Protein AF-A0A7X3X1Y6-F1 (afdb_monomer_lite)

pLDDT: mean 82.71, std 13.67, range [42.81, 96.5]

Sequence (84 aa):
MSTVSKAKRETAEALRRAIQGIEEGGSPGRPRLPLGVPEIDRVLPGGGLRAGCIHEVTGDEAATGFCAALLARAGNGGDGRGGR

Structure (mmCIF, N/CA/C/O backbone):
data_AF-A0A7X3X1Y6-F1
#
_entry.id   AF-A0A7X3X1Y6-F1
#
loop_
_atom_site.group_PDB
_atom_site.id
_atom_site.type_symbol
_atom_site.label_atom_id
_atom_site.label_alt_id
_atom_site.label_comp_id
_atom_site.label_asym_id
_atom_site.label_entity_id
_atom_site.label_seq_id
_atom_site.pdbx_PDB_ins_code
_atom_site.Cartn_x
_atom_site.Cartn_y
_atom_site.Cartn_z
_atom_site.occupancy
_atom_site.B_iso_or_equiv
_atom_site.auth_seq_id
_atom_site.auth_comp_id
_atom_site.auth_asym_id
_atom_site.auth_atom_id
_atom_site.pdbx_PDB_model_num
ATOM 1 N N . MET A 1 1 ? -27.124 -0.299 39.838 1.00 55.97 1 MET A N 1
ATOM 2 C CA . MET A 1 1 ? -26.320 -1.268 39.050 1.00 55.97 1 MET A CA 1
ATOM 3 C C . MET A 1 1 ? -26.457 -1.129 37.521 1.00 55.97 1 MET A C 1
ATOM 5 O O . MET A 1 1 ? -25.505 -1.451 36.825 1.00 55.97 1 MET A O 1
ATOM 9 N N . SER A 1 2 ? -27.582 -0.638 36.970 1.00 64.38 2 SER A N 1
ATOM 10 C CA . SER A 1 2 ? -27.826 -0.585 35.508 1.00 64.38 2 SER A CA 1
ATOM 11 C C . SER A 1 2 ? -26.981 0.458 34.741 1.00 64.38 2 SER A C 1
ATOM 13 O O . SER A 1 2 ? -26.407 0.144 33.697 1.00 64.38 2 SER A O 1
ATOM 15 N N . THR A 1 3 ? -26.798 1.663 35.292 1.00 72.75 3 THR A N 1
ATOM 16 C CA . THR A 1 3 ? -26.103 2.787 34.626 1.00 72.75 3 THR A CA 1
ATOM 17 C C . THR A 1 3 ? -24.611 2.531 34.395 1.00 72.75 3 THR A C 1
ATOM 19 O O . THR A 1 3 ? -24.083 2.839 33.329 1.00 72.75 3 THR A O 1
ATOM 22 N N . VAL A 1 4 ? -23.944 1.877 35.351 1.00 71.25 4 VAL A N 1
ATOM 23 C CA . VAL A 1 4 ? -22.513 1.534 35.254 1.00 71.25 4 VAL A CA 1
ATOM 24 C C . VAL A 1 4 ? -22.254 0.533 34.116 1.00 71.25 4 VAL A C 1
ATOM 26 O O . VAL A 1 4 ? -21.240 0.622 33.427 1.00 71.25 4 VAL A O 1
ATOM 29 N N . SER A 1 5 ? -23.200 -0.377 33.844 1.00 86.69 5 SER A N 1
ATOM 30 C CA . SER A 1 5 ? -23.088 -1.336 32.732 1.00 86.69 5 SER A CA 1
ATOM 31 C C . SER A 1 5 ? -23.206 -0.675 31.353 1.00 86.69 5 SER A C 1
ATOM 33 O O . SER A 1 5 ? -22.588 -1.132 30.393 1.00 86.69 5 SER A O 1
ATOM 35 N N . LYS A 1 6 ? -23.985 0.412 31.252 1.00 87.38 6 LYS A N 1
ATOM 36 C CA . LYS A 1 6 ? -24.170 1.175 30.014 1.00 87.38 6 LYS A CA 1
ATOM 37 C C . LYS A 1 6 ? -22.910 1.967 29.674 1.00 87.38 6 LYS A C 1
ATOM 39 O O . LYS A 1 6 ? -22.387 1.785 28.582 1.00 87.38 6 LYS A O 1
ATOM 44 N N . ALA A 1 7 ? -22.374 2.713 30.640 1.00 89.19 7 ALA A N 1
ATOM 45 C CA . ALA A 1 7 ? -21.149 3.490 30.455 1.00 89.19 7 ALA A CA 1
ATOM 46 C C . ALA A 1 7 ? -19.975 2.609 29.993 1.00 89.19 7 ALA A C 1
ATOM 48 O O . ALA A 1 7 ? -19.290 2.937 29.032 1.00 89.19 7 ALA A O 1
ATOM 49 N N . LYS A 1 8 ? -19.794 1.427 30.601 1.00 92.06 8 LYS A N 1
ATOM 50 C CA . LYS A 1 8 ? -18.739 0.485 30.191 1.00 92.06 8 LYS A CA 1
ATOM 51 C C . LYS A 1 8 ? -18.914 -0.023 28.752 1.00 92.06 8 LYS A C 1
ATOM 53 O O . LYS A 1 8 ? -17.918 -0.193 28.051 1.00 92.06 8 LYS A O 1
ATOM 58 N N . ARG A 1 9 ? -20.152 -0.274 28.305 1.00 93.25 9 ARG A N 1
ATOM 59 C CA . ARG A 1 9 ? -20.439 -0.669 26.912 1.00 93.25 9 ARG A CA 1
ATOM 60 C C . ARG A 1 9 ? -20.133 0.461 25.937 1.00 93.25 9 ARG A C 1
ATOM 62 O O . ARG A 1 9 ? -19.470 0.210 24.940 1.00 93.25 9 ARG A O 1
ATOM 69 N N . GLU A 1 10 ? -20.528 1.686 26.267 1.00 95.00 10 GLU A N 1
ATOM 70 C CA . GLU A 1 10 ? -20.234 2.873 25.457 1.00 95.00 10 GLU A CA 1
ATOM 71 C C . GLU A 1 10 ? -18.722 3.107 25.341 1.00 95.00 10 GLU A C 1
ATOM 73 O O . GLU A 1 10 ? -18.211 3.310 24.242 1.00 95.00 10 GLU A O 1
ATOM 78 N N . THR A 1 11 ? -17.972 2.979 26.442 1.00 96.19 11 THR A N 1
ATOM 79 C CA . THR A 1 11 ? -16.503 3.050 26.408 1.00 96.19 11 THR A CA 1
ATOM 80 C C . THR A 1 11 ? -15.900 1.941 25.543 1.00 96.19 11 THR A C 1
ATOM 82 O O . THR A 1 11 ? -14.998 2.202 24.752 1.00 96.19 11 THR A O 1
ATOM 85 N N . ALA A 1 12 ? -16.400 0.705 25.649 1.00 96.44 12 ALA A N 1
ATOM 86 C CA . ALA A 1 12 ? -15.914 -0.406 24.833 1.00 96.44 12 ALA A CA 1
ATOM 87 C C . ALA A 1 12 ? -16.213 -0.206 23.337 1.00 96.44 12 ALA A C 1
ATOM 89 O O . ALA A 1 12 ? -15.383 -0.537 22.496 1.00 96.44 12 ALA A O 1
ATOM 90 N N . GLU A 1 13 ? -17.374 0.345 22.987 1.00 96.50 13 GLU A N 1
ATOM 91 C CA . GLU A 1 13 ? -17.709 0.696 21.604 1.00 96.50 13 GLU A CA 1
ATOM 92 C C . GLU A 1 13 ? -16.843 1.839 21.073 1.00 96.50 13 GLU A C 1
ATOM 94 O O . GLU A 1 13 ? -16.361 1.758 19.945 1.00 96.50 13 GLU A O 1
ATOM 99 N N . ALA A 1 14 ? -16.582 2.866 21.885 1.00 95.50 14 ALA A N 1
ATOM 100 C CA . ALA A 1 14 ? -15.686 3.958 21.519 1.00 95.50 14 ALA A CA 1
ATOM 101 C C . ALA A 1 14 ? -14.257 3.455 21.260 1.00 95.50 14 ALA A C 1
ATOM 103 O O . ALA A 1 14 ? -13.649 3.818 20.255 1.00 95.50 14 ALA A O 1
ATOM 104 N N . LEU A 1 15 ? -13.749 2.561 22.114 1.00 95.75 15 LEU A N 1
ATOM 105 C CA . LEU A 1 15 ? -12.437 1.938 21.929 1.00 95.75 15 LEU A CA 1
ATOM 106 C C . LEU A 1 15 ? -12.386 1.069 20.671 1.00 95.75 15 LEU A C 1
ATOM 108 O O . LEU A 1 15 ? -11.426 1.168 19.918 1.00 95.75 15 LEU A O 1
ATOM 112 N N . ARG A 1 16 ? -13.422 0.265 20.397 1.00 94.06 16 ARG A N 1
ATOM 113 C CA . ARG A 1 16 ? -13.489 -0.536 19.162 1.00 94.06 16 ARG A CA 1
ATOM 114 C C . ARG A 1 16 ? -13.484 0.339 17.913 1.00 94.06 16 ARG A C 1
ATOM 116 O O . ARG A 1 16 ? -12.761 0.032 16.977 1.00 94.06 16 ARG A O 1
ATOM 123 N N . ARG A 1 17 ? -14.230 1.449 17.916 1.00 90.12 17 ARG A N 1
ATOM 124 C CA . ARG A 1 17 ? -14.219 2.425 16.812 1.00 90.12 17 ARG A CA 1
ATOM 125 C C . ARG A 1 17 ? -12.843 3.071 16.640 1.00 90.12 17 ARG A C 1
ATOM 127 O O . ARG A 1 17 ? -12.393 3.242 15.512 1.00 90.12 17 ARG A O 1
ATOM 134 N N . ALA A 1 18 ? -12.172 3.412 17.741 1.00 87.31 18 ALA A N 1
ATOM 135 C CA . ALA A 1 18 ? -10.823 3.972 17.701 1.00 87.31 18 ALA A CA 1
ATOM 136 C C . ALA A 1 18 ? -9.803 2.966 17.143 1.00 87.31 18 ALA A C 1
ATOM 138 O O . ALA A 1 18 ? -9.017 3.324 16.272 1.00 87.31 18 ALA A O 1
ATOM 139 N N . ILE A 1 19 ? -9.860 1.707 17.591 1.00 89.56 19 ILE A N 1
ATOM 140 C CA . ILE A 1 19 ? -9.009 0.616 17.095 1.00 89.56 19 ILE A CA 1
ATOM 141 C C . ILE A 1 19 ? -9.254 0.388 15.606 1.00 89.56 19 ILE A C 1
ATOM 143 O O . ILE A 1 19 ? -8.302 0.410 14.839 1.00 89.56 19 ILE A O 1
ATOM 147 N N . GLN A 1 20 ? -10.513 0.280 15.182 1.00 81.50 20 GLN A N 1
ATOM 148 C CA . GLN A 1 20 ? -10.859 0.097 13.776 1.00 81.50 20 GLN A CA 1
ATOM 149 C C . GLN A 1 20 ? -10.297 1.226 12.892 1.00 81.50 20 GLN A C 1
ATOM 151 O O . GLN A 1 20 ? -9.720 0.964 11.842 1.00 81.50 20 GLN A O 1
ATOM 156 N N . GLY A 1 21 ? -10.376 2.486 13.338 1.00 76.31 21 GLY A N 1
ATOM 157 C CA . GLY A 1 21 ? -9.782 3.613 12.608 1.00 76.31 21 GLY A CA 1
ATOM 158 C C . GLY A 1 21 ? -8.250 3.562 12.513 1.00 76.31 21 GLY A C 1
ATOM 159 O O . GLY A 1 21 ? -7.673 4.068 11.546 1.00 76.31 21 GLY A O 1
ATOM 160 N N . ILE A 1 22 ? -7.587 2.950 13.497 1.00 78.38 22 ILE A N 1
ATOM 161 C CA . ILE A 1 22 ? -6.138 2.713 13.490 1.00 78.38 22 ILE A CA 1
ATOM 162 C C . ILE A 1 22 ? -5.798 1.544 12.552 1.00 78.38 22 ILE A C 1
ATOM 164 O O . ILE A 1 22 ? -4.910 1.684 11.712 1.00 78.38 22 ILE A O 1
ATOM 168 N N . GLU A 1 23 ? -6.525 0.428 12.648 1.00 77.50 23 GLU A N 1
ATOM 169 C CA . GLU A 1 23 ? -6.338 -0.785 11.837 1.00 77.50 23 GLU A CA 1
ATOM 170 C C . GLU A 1 23 ? -6.583 -0.538 10.344 1.00 77.50 23 GLU A C 1
ATOM 172 O O . GLU A 1 23 ? -5.859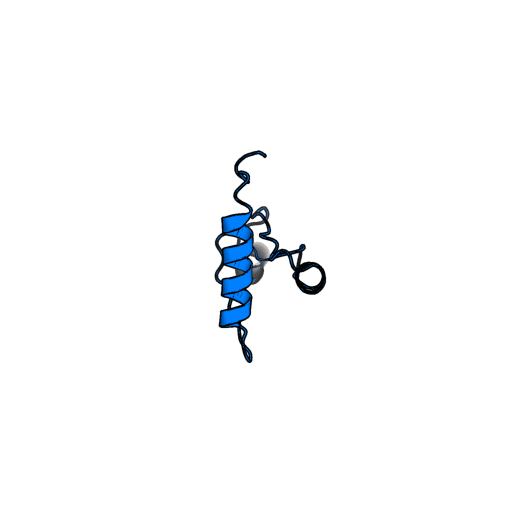 -1.051 9.494 1.00 77.50 23 GLU A O 1
ATOM 177 N N . GLU A 1 24 ? -7.545 0.317 9.997 1.00 70.75 24 GLU A N 1
ATOM 178 C CA . GLU A 1 24 ? -7.833 0.692 8.609 1.00 70.75 24 GLU A CA 1
ATOM 179 C C . GLU A 1 24 ? -6.792 1.665 8.005 1.00 70.75 24 GLU A C 1
ATOM 181 O O . GLU A 1 24 ? -6.944 2.119 6.861 1.00 70.75 24 GLU A O 1
ATOM 186 N N . GLY A 1 25 ? -5.717 1.978 8.743 1.00 66.56 25 GLY A N 1
ATOM 187 C CA . GLY A 1 25 ? -4.595 2.796 8.280 1.00 66.56 25 GLY A CA 1
ATOM 188 C C . GLY A 1 25 ? -4.864 4.303 8.313 1.00 66.56 25 GLY A C 1
ATOM 189 O O . GLY A 1 25 ? -4.266 5.058 7.540 1.00 66.56 25 GLY A O 1
ATOM 190 N N . GLY A 1 26 ? -5.764 4.755 9.190 1.00 66.69 26 GLY A N 1
ATOM 191 C CA . GLY A 1 26 ? -6.096 6.163 9.398 1.00 66.69 26 GLY A CA 1
ATOM 192 C C . GLY A 1 26 ? -7.255 6.696 8.546 1.00 66.69 26 GLY A C 1
ATOM 193 O O . GLY A 1 26 ? -7.798 6.011 7.678 1.00 66.69 26 GLY A O 1
ATOM 194 N N . SER A 1 27 ? -7.613 7.958 8.834 1.00 62.12 27 SER A N 1
ATOM 195 C CA . SER A 1 27 ? -8.866 8.644 8.464 1.00 62.12 27 SER A CA 1
ATOM 196 C C . SER A 1 27 ? -9.420 8.303 7.068 1.00 62.12 27 SER A C 1
ATOM 198 O O . SER A 1 27 ? -8.672 8.368 6.081 1.00 62.12 27 SER A O 1
ATOM 200 N N . PRO A 1 28 ? -10.740 8.049 6.954 1.00 63.69 28 PRO A N 1
ATOM 201 C CA . PRO A 1 28 ? -11.427 7.993 5.668 1.00 63.69 28 PRO A CA 1
ATOM 202 C C . PRO A 1 28 ? -11.133 9.261 4.848 1.00 63.69 28 PRO A C 1
ATOM 204 O O . PRO A 1 28 ? -11.045 10.354 5.409 1.00 63.69 28 PRO A O 1
ATOM 207 N N . GLY A 1 29 ? -10.969 9.113 3.529 1.00 71.44 29 GLY A N 1
ATOM 208 C CA . GLY A 1 29 ? -10.841 10.240 2.591 1.00 71.44 29 GLY A CA 1
ATOM 209 C C . GLY A 1 29 ? -9.443 10.518 2.032 1.00 71.44 29 GLY A C 1
ATOM 210 O O . GLY A 1 29 ? -9.290 11.433 1.229 1.00 71.44 29 GLY A O 1
ATOM 211 N N . ARG A 1 30 ? -8.410 9.745 2.394 1.00 80.12 30 ARG A N 1
ATOM 212 C CA . ARG A 1 30 ? -7.083 9.934 1.782 1.00 80.12 30 ARG A CA 1
ATOM 213 C C . ARG A 1 30 ? -7.055 9.470 0.318 1.00 80.12 30 ARG A C 1
ATOM 215 O O . ARG A 1 30 ? -7.526 8.359 0.044 1.00 80.12 30 ARG A O 1
ATOM 222 N N . PRO A 1 31 ? -6.454 10.255 -0.599 1.00 86.88 31 PRO A N 1
ATOM 223 C CA . PRO A 1 31 ? -6.373 9.884 -2.004 1.00 86.88 31 PRO A CA 1
ATOM 224 C C . PRO A 1 31 ? -5.544 8.608 -2.194 1.00 86.88 31 PRO A C 1
ATOM 226 O O . PRO A 1 31 ? -4.658 8.284 -1.394 1.00 86.88 31 PRO A O 1
ATOM 229 N N . ARG A 1 32 ? -5.854 7.875 -3.262 1.00 88.88 32 ARG A N 1
ATOM 230 C CA . ARG A 1 32 ? -5.112 6.694 -3.713 1.00 88.88 32 ARG A CA 1
ATOM 231 C C . ARG A 1 32 ? -4.142 7.111 -4.812 1.00 88.88 32 ARG A C 1
ATOM 233 O O . ARG A 1 32 ? -4.500 7.869 -5.705 1.00 88.88 32 ARG A O 1
ATOM 240 N N . LEU A 1 33 ? -2.909 6.644 -4.704 1.00 90.31 33 LEU A N 1
ATOM 241 C CA . LEU A 1 33 ? -1.822 6.882 -5.636 1.00 90.31 33 LEU A CA 1
ATOM 242 C C . LEU A 1 33 ? -1.688 5.630 -6.512 1.00 90.31 33 LEU A C 1
ATOM 244 O O . LEU A 1 33 ? -1.163 4.630 -6.016 1.00 90.31 33 LEU A O 1
ATOM 248 N N . PRO A 1 34 ? -2.181 5.647 -7.761 1.00 90.62 34 PRO A N 1
ATOM 249 C CA . PRO A 1 34 ? -1.962 4.534 -8.675 1.00 90.62 34 PRO A CA 1
ATOM 250 C C . PRO A 1 34 ? -0.467 4.402 -8.984 1.00 90.62 34 PRO A C 1
ATOM 252 O O . PRO A 1 34 ? 0.247 5.408 -9.077 1.00 90.62 34 PRO A O 1
ATOM 255 N N . LEU A 1 35 ? 0.004 3.166 -9.133 1.00 89.25 35 LEU A N 1
ATOM 256 C CA . LEU A 1 35 ? 1.366 2.862 -9.575 1.00 89.25 35 LEU A CA 1
ATOM 257 C C . LEU A 1 35 ? 1.510 2.996 -11.097 1.00 89.25 35 LEU A C 1
ATOM 259 O O . LEU A 1 35 ? 2.630 3.117 -11.588 1.00 89.25 35 LEU A O 1
ATOM 263 N N . GLY A 1 36 ? 0.394 3.009 -11.836 1.00 88.56 36 GLY A N 1
ATOM 264 C CA . GLY A 1 36 ? 0.386 3.102 -13.297 1.00 88.56 36 GLY A CA 1
ATOM 265 C C . GLY A 1 36 ? 0.550 1.746 -13.985 1.00 88.56 36 GLY A C 1
ATOM 266 O O . GLY A 1 36 ? 0.795 1.699 -15.188 1.00 88.56 36 GLY A O 1
ATOM 267 N N . VAL A 1 37 ? 0.400 0.656 -13.229 1.00 90.06 37 VAL A N 1
ATOM 268 C CA . VAL A 1 37 ? 0.438 -0.727 -13.713 1.00 90.06 37 VAL A CA 1
ATOM 269 C C . VAL A 1 37 ? -0.947 -1.330 -13.461 1.00 90.06 37 VAL A C 1
ATOM 271 O O . VAL A 1 37 ? -1.238 -1.691 -12.315 1.00 90.06 37 VAL A O 1
ATOM 274 N N . PRO A 1 38 ? -1.829 -1.412 -14.479 1.00 91.56 38 PRO A N 1
ATOM 275 C CA . PRO A 1 38 ? -3.236 -1.785 -14.300 1.00 91.56 38 PRO A CA 1
ATOM 276 C C . PRO A 1 38 ? -3.451 -3.112 -13.563 1.00 91.56 38 PRO A C 1
ATOM 278 O O . PRO A 1 38 ? -4.387 -3.251 -12.774 1.00 91.56 38 PRO A O 1
ATOM 281 N N . GLU A 1 39 ? -2.576 -4.086 -13.798 1.00 93.62 39 GLU A N 1
ATOM 282 C CA . GLU A 1 39 ? -2.607 -5.404 -13.173 1.00 93.62 39 GLU A CA 1
ATOM 283 C C . GLU A 1 39 ? -2.416 -5.317 -11.655 1.00 93.62 39 GLU A C 1
ATOM 285 O O . GLU A 1 39 ? -3.094 -6.034 -10.916 1.00 93.62 39 GLU A O 1
ATOM 290 N N . ILE A 1 40 ? -1.540 -4.415 -11.199 1.00 91.00 40 ILE A N 1
ATOM 291 C CA . ILE A 1 40 ? -1.243 -4.184 -9.782 1.00 91.00 40 ILE A CA 1
ATOM 292 C C . ILE A 1 40 ? -2.306 -3.276 -9.159 1.00 91.00 40 ILE A C 1
ATOM 294 O O . ILE A 1 40 ? -2.869 -3.602 -8.115 1.00 91.00 40 ILE A O 1
ATOM 298 N N . ASP A 1 41 ? -2.634 -2.158 -9.807 1.00 92.38 41 ASP A N 1
ATOM 299 C CA . ASP A 1 41 ? -3.593 -1.189 -9.271 1.00 92.38 41 ASP A CA 1
ATOM 300 C C . ASP A 1 41 ? -4.967 -1.834 -9.028 1.00 92.38 41 ASP A C 1
ATOM 302 O O . ASP A 1 41 ? -5.604 -1.564 -8.011 1.00 92.38 41 ASP A O 1
ATOM 306 N N . ARG A 1 42 ? -5.394 -2.770 -9.888 1.00 94.31 42 ARG A N 1
ATOM 307 C CA . ARG A 1 42 ? -6.663 -3.499 -9.731 1.00 94.31 42 ARG A CA 1
ATOM 308 C C . ARG A 1 42 ? -6.728 -4.374 -8.474 1.00 94.31 42 ARG A C 1
ATOM 310 O O . ARG A 1 42 ? -7.823 -4.581 -7.955 1.00 94.31 42 ARG A O 1
ATOM 317 N N . VAL A 1 43 ? -5.602 -4.918 -8.010 1.00 93.81 43 VAL A N 1
ATOM 318 C CA . VAL A 1 43 ? -5.575 -5.790 -6.819 1.00 93.81 43 VAL A CA 1
ATOM 319 C C . VAL A 1 43 ? -5.338 -5.011 -5.526 1.00 93.81 43 VAL A C 1
ATOM 321 O O . VAL A 1 43 ? -5.634 -5.516 -4.443 1.00 93.81 43 VAL A O 1
ATOM 324 N N . LEU A 1 44 ? -4.849 -3.770 -5.617 1.00 89.75 44 LEU A N 1
ATOM 325 C CA . LEU A 1 44 ? -4.674 -2.903 -4.459 1.00 89.75 44 LEU A CA 1
ATOM 326 C C . LEU A 1 44 ? -6.030 -2.372 -3.958 1.00 89.75 44 LEU A C 1
ATOM 328 O O . LEU A 1 44 ? -6.839 -1.878 -4.751 1.00 89.75 44 LEU A O 1
ATOM 332 N N . PRO A 1 45 ? -6.294 -2.386 -2.637 1.00 85.56 45 PRO A N 1
ATOM 333 C CA . PRO A 1 45 ? -7.546 -1.878 -2.086 1.00 85.56 45 PRO A CA 1
ATOM 334 C C . PRO A 1 45 ? -7.814 -0.424 -2.490 1.00 85.56 45 PRO A C 1
ATOM 336 O O . PRO A 1 45 ? -7.143 0.498 -2.028 1.00 85.56 45 PRO A O 1
ATOM 339 N N . GLY A 1 46 ? -8.849 -0.191 -3.297 1.00 86.75 46 GLY A N 1
ATOM 340 C CA . GLY A 1 46 ? -9.211 1.140 -3.791 1.00 86.75 46 GLY A CA 1
ATOM 341 C C . GLY A 1 46 ? -8.361 1.649 -4.961 1.00 86.75 46 GLY A C 1
ATOM 342 O O . GLY A 1 46 ? -8.399 2.844 -5.229 1.00 86.75 46 GLY A O 1
ATOM 343 N N . GLY A 1 47 ? -7.610 0.785 -5.651 1.00 90.56 47 GLY A N 1
ATOM 344 C CA . GLY A 1 47 ? -6.976 1.144 -6.923 1.00 90.56 47 GLY A CA 1
ATOM 345 C C . GLY A 1 47 ? -5.574 1.750 -6.822 1.00 90.56 47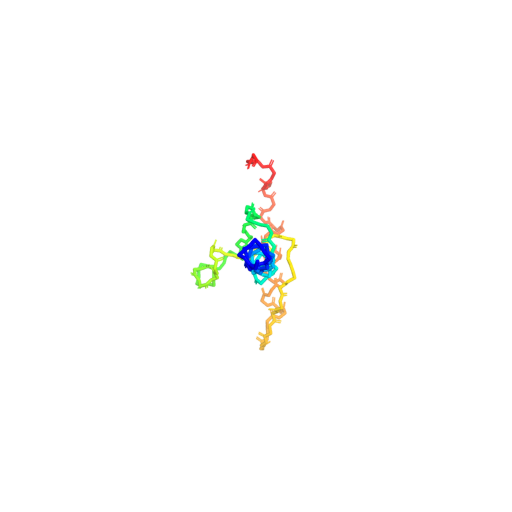 GLY A C 1
ATOM 346 O O . GLY A 1 47 ? -5.145 2.417 -7.757 1.00 90.56 47 GLY A O 1
ATOM 347 N N . GLY A 1 48 ? -4.886 1.617 -5.683 1.00 91.06 48 GLY A N 1
ATOM 348 C CA . GLY A 1 48 ? -3.541 2.172 -5.510 1.00 91.06 48 GLY A CA 1
ATOM 349 C C . GLY A 1 48 ? -3.094 2.299 -4.055 1.00 91.06 48 GLY A C 1
ATOM 350 O O . GLY A 1 48 ? -3.792 1.894 -3.121 1.00 91.06 48 GLY A O 1
ATOM 351 N N . LEU A 1 49 ? -1.928 2.914 -3.855 1.00 90.50 49 LEU A N 1
ATOM 352 C CA . LEU A 1 49 ? -1.334 3.143 -2.539 1.00 90.50 49 LEU A CA 1
ATOM 353 C C . LEU A 1 49 ? -1.985 4.341 -1.842 1.00 90.50 49 LEU A C 1
ATOM 355 O O . LEU A 1 49 ? -2.105 5.425 -2.405 1.00 90.50 49 LEU A O 1
ATOM 359 N N . ARG A 1 50 ? -2.396 4.196 -0.583 1.00 88.50 50 ARG A N 1
ATOM 360 C CA . ARG A 1 50 ? -2.970 5.319 0.176 1.00 88.50 50 ARG A CA 1
ATOM 361 C C . ARG A 1 50 ? -1.926 6.418 0.415 1.00 88.50 50 ARG A C 1
ATOM 363 O O . ARG A 1 50 ? -0.830 6.135 0.896 1.00 88.50 50 ARG A O 1
ATOM 370 N N . ALA A 1 51 ? -2.274 7.669 0.126 1.00 86.06 51 ALA A N 1
ATOM 371 C CA . ALA A 1 51 ? -1.379 8.802 0.328 1.00 86.06 51 ALA A CA 1
ATOM 372 C C . ALA A 1 51 ? -1.085 9.067 1.818 1.00 86.06 51 ALA A C 1
ATOM 374 O O . ALA A 1 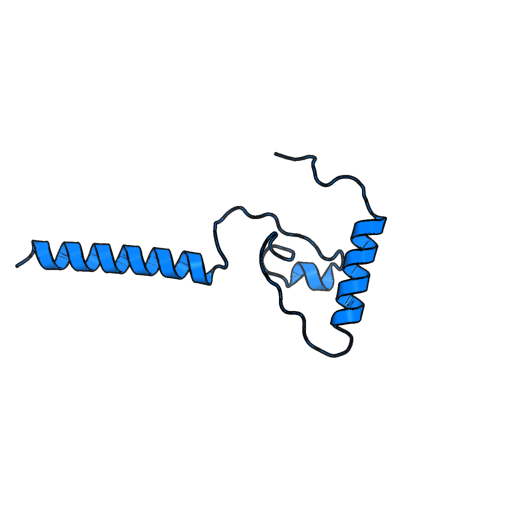51 ? -1.976 9.035 2.671 1.00 86.06 51 ALA A O 1
ATOM 375 N N . GLY A 1 52 ? 0.176 9.384 2.124 1.00 83.44 52 GLY A N 1
ATOM 376 C CA . GLY A 1 52 ? 0.634 9.705 3.480 1.00 83.44 52 GLY A CA 1
ATOM 377 C C . GLY A 1 52 ? 0.588 8.526 4.459 1.00 83.44 52 GLY A C 1
ATOM 378 O O . GLY A 1 52 ? 0.463 8.754 5.660 1.00 83.44 52 GLY A O 1
ATOM 379 N N . CYS A 1 53 ? 0.653 7.299 3.938 1.00 83.25 53 CYS A N 1
ATOM 380 C CA . CYS A 1 53 ? 0.844 6.061 4.690 1.00 83.25 53 CYS A CA 1
ATOM 381 C C . CYS A 1 53 ? 2.202 5.445 4.335 1.00 83.25 53 CYS A C 1
ATOM 383 O O . CYS A 1 53 ? 2.754 5.733 3.272 1.00 83.25 53 CYS A O 1
ATOM 385 N N . ILE A 1 54 ? 2.716 4.590 5.218 1.00 86.62 54 ILE A N 1
ATOM 386 C CA . ILE A 1 54 ? 3.907 3.779 4.956 1.00 86.62 54 ILE A CA 1
ATOM 387 C C . ILE A 1 54 ? 3.460 2.511 4.226 1.00 86.62 54 ILE A C 1
ATOM 389 O O . ILE A 1 54 ? 2.534 1.842 4.682 1.00 86.62 54 ILE A O 1
ATOM 393 N N . HIS A 1 55 ? 4.111 2.202 3.105 1.00 86.75 55 HIS A N 1
ATOM 394 C CA . HIS A 1 55 ? 3.886 0.979 2.335 1.00 86.75 55 HIS A CA 1
ATOM 395 C C . HIS A 1 55 ? 5.180 0.181 2.314 1.00 86.75 55 HIS A C 1
ATOM 397 O O . HIS A 1 55 ? 6.217 0.702 1.907 1.00 86.75 55 HIS A O 1
ATOM 403 N N . GLU A 1 56 ? 5.115 -1.064 2.765 1.00 90.31 56 GLU A N 1
ATOM 404 C CA . GLU A 1 56 ? 6.231 -1.995 2.672 1.00 90.31 56 GLU A CA 1
ATOM 405 C C . GLU A 1 56 ? 6.139 -2.752 1.343 1.00 90.31 56 GLU A C 1
ATOM 407 O O . GLU A 1 56 ? 5.076 -3.263 0.988 1.00 90.31 56 GLU A O 1
ATOM 412 N N . VAL A 1 57 ? 7.239 -2.794 0.591 1.00 89.06 57 VAL A N 1
ATOM 413 C CA . VAL A 1 57 ? 7.320 -3.488 -0.699 1.00 89.06 57 VAL A CA 1
ATOM 414 C C . VAL A 1 57 ? 8.458 -4.496 -0.607 1.00 89.06 57 VAL A C 1
ATOM 416 O O . VAL A 1 57 ? 9.602 -4.114 -0.363 1.00 89.06 57 VAL A O 1
ATOM 419 N N . THR A 1 58 ? 8.144 -5.779 -0.768 1.00 92.62 58 THR A N 1
ATOM 420 C CA . THR A 1 58 ? 9.088 -6.889 -0.580 1.00 92.62 58 THR A CA 1
ATOM 421 C C . THR A 1 58 ? 9.024 -7.864 -1.754 1.00 92.62 58 THR A C 1
ATOM 423 O O . THR A 1 58 ? 8.052 -7.879 -2.509 1.00 92.62 58 THR A O 1
ATOM 426 N N . GLY A 1 59 ? 10.077 -8.666 -1.913 1.00 92.69 59 GLY A N 1
ATOM 427 C CA . GLY A 1 59 ? 10.239 -9.611 -3.018 1.00 92.69 59 GLY A CA 1
ATOM 428 C C . GLY A 1 59 ? 11.421 -9.266 -3.919 1.00 92.69 59 GLY A C 1
ATOM 429 O O . GLY A 1 59 ? 12.037 -8.203 -3.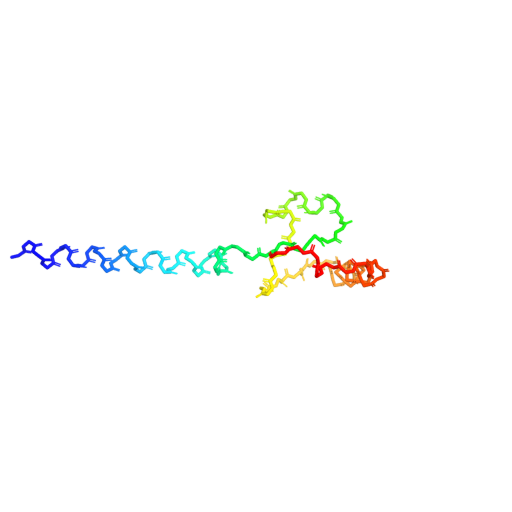792 1.00 92.69 59 GLY A O 1
ATOM 430 N N . ASP A 1 60 ? 11.736 -10.182 -4.828 1.00 95.06 60 ASP A N 1
ATOM 431 C CA . ASP A 1 60 ? 12.805 -9.984 -5.802 1.00 95.06 60 ASP A CA 1
ATOM 432 C C . ASP A 1 60 ? 12.451 -8.816 -6.727 1.00 95.06 60 ASP A C 1
ATOM 434 O O . ASP A 1 60 ? 11.315 -8.682 -7.178 1.00 95.06 60 ASP A O 1
ATOM 438 N N . GLU A 1 61 ? 13.415 -7.921 -6.953 1.00 93.75 61 GLU A N 1
ATOM 439 C CA . GLU A 1 61 ? 13.268 -6.721 -7.794 1.00 93.75 61 GLU A CA 1
ATOM 440 C C . GLU A 1 61 ? 12.183 -5.717 -7.349 1.00 93.75 61 GLU A C 1
ATOM 442 O O . GLU A 1 61 ? 11.977 -4.700 -8.013 1.00 93.75 61 GLU A O 1
ATOM 447 N N . ALA A 1 62 ? 11.547 -5.919 -6.190 1.00 92.06 62 ALA A N 1
ATOM 448 C CA . ALA A 1 62 ? 10.493 -5.055 -5.656 1.00 92.06 62 ALA A CA 1
ATOM 449 C C . ALA A 1 62 ? 10.917 -3.579 -5.565 1.00 92.06 62 ALA A C 1
ATOM 451 O O . ALA A 1 62 ? 10.180 -2.679 -5.975 1.00 92.06 62 ALA A O 1
ATOM 452 N N . ALA A 1 63 ? 12.138 -3.329 -5.081 1.00 91.69 63 ALA A N 1
ATOM 453 C CA . ALA A 1 63 ? 12.709 -1.987 -5.005 1.00 91.69 63 ALA A CA 1
ATOM 454 C C . ALA A 1 63 ? 12.890 -1.359 -6.397 1.00 91.69 63 ALA A C 1
ATOM 456 O O . ALA A 1 63 ? 12.542 -0.196 -6.601 1.00 91.69 63 ALA A O 1
ATOM 457 N N . THR A 1 64 ? 13.385 -2.131 -7.367 1.00 93.62 64 THR A N 1
ATOM 458 C CA . THR A 1 64 ? 13.570 -1.679 -8.752 1.00 93.62 64 THR A CA 1
ATOM 459 C C . THR A 1 64 ? 12.229 -1.339 -9.396 1.00 93.62 64 THR A C 1
ATOM 461 O O . THR A 1 64 ? 12.082 -0.256 -9.964 1.00 93.62 64 THR A O 1
ATOM 464 N N . GLY A 1 65 ? 11.230 -2.214 -9.251 1.00 91.19 65 GLY A N 1
ATOM 465 C CA . GLY A 1 65 ? 9.876 -1.981 -9.753 1.00 91.19 65 GLY A CA 1
ATOM 466 C C . GLY A 1 65 ? 9.223 -0.747 -9.126 1.00 91.19 65 GLY A C 1
ATOM 467 O O . GLY A 1 65 ? 8.644 0.078 -9.833 1.00 91.19 65 GLY A O 1
ATOM 468 N N . PHE A 1 66 ? 9.381 -0.558 -7.814 1.00 90.75 66 PHE A N 1
ATOM 469 C CA . PHE A 1 66 ? 8.869 0.627 -7.127 1.00 90.75 66 PHE A CA 1
ATOM 470 C C . PHE A 1 66 ? 9.546 1.918 -7.615 1.00 90.75 66 PHE A C 1
ATOM 472 O O . PHE A 1 66 ? 8.861 2.895 -7.922 1.00 90.75 66 PHE A O 1
ATOM 479 N N . CYS A 1 67 ? 10.874 1.918 -7.774 1.00 92.06 67 CYS A N 1
AT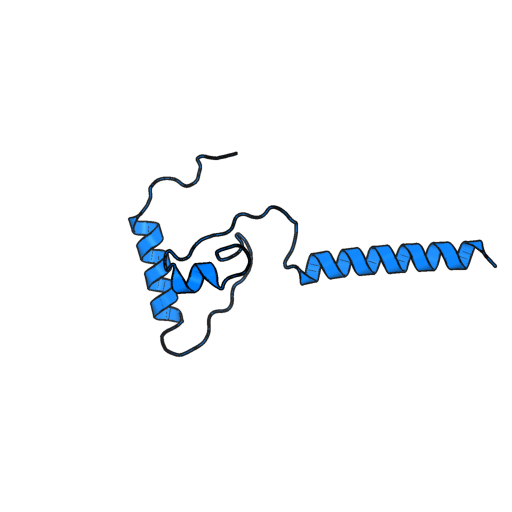OM 480 C CA . CYS A 1 67 ? 11.609 3.041 -8.361 1.00 92.06 67 CYS A CA 1
ATOM 481 C C . CYS A 1 67 ? 11.145 3.353 -9.792 1.00 92.06 67 CYS A C 1
ATOM 483 O O . CYS A 1 67 ? 10.971 4.524 -10.129 1.00 92.06 67 CYS A O 1
ATOM 485 N N . ALA A 1 68 ? 10.898 2.333 -10.621 1.00 91.38 68 ALA A N 1
ATOM 486 C CA . ALA A 1 68 ? 10.380 2.514 -11.976 1.00 91.38 68 ALA A CA 1
ATOM 487 C C . ALA A 1 68 ? 8.994 3.183 -11.978 1.00 91.38 68 ALA A C 1
ATOM 489 O O . ALA A 1 68 ? 8.777 4.133 -12.731 1.00 91.38 68 ALA A O 1
ATOM 490 N N . ALA A 1 69 ? 8.087 2.763 -11.088 1.00 89.00 69 ALA A N 1
ATOM 491 C CA . ALA A 1 69 ? 6.773 3.391 -10.932 1.00 89.00 69 ALA A CA 1
ATOM 492 C C . ALA A 1 69 ? 6.877 4.866 -10.489 1.00 89.00 69 ALA A C 1
ATOM 494 O O . ALA A 1 69 ? 6.188 5.736 -11.029 1.00 89.00 69 ALA A O 1
ATOM 495 N N . LEU A 1 70 ? 7.776 5.180 -9.546 1.00 88.44 70 LEU A N 1
ATOM 496 C CA . LEU A 1 70 ? 8.030 6.562 -9.119 1.00 88.44 70 LEU A CA 1
ATOM 497 C C . LEU A 1 70 ? 8.591 7.427 -10.254 1.00 88.44 70 LEU A C 1
ATOM 499 O O . LEU A 1 70 ? 8.140 8.559 -10.437 1.00 88.44 70 LEU A O 1
ATOM 503 N N . LEU A 1 71 ? 9.546 6.901 -11.023 1.00 89.62 71 LEU A N 1
ATOM 504 C CA . LEU A 1 71 ? 10.132 7.590 -12.174 1.00 89.62 71 LEU A CA 1
ATOM 505 C C . LEU A 1 71 ? 9.096 7.842 -13.270 1.00 89.62 71 LEU A C 1
ATOM 507 O O . LEU A 1 71 ? 9.012 8.963 -13.768 1.00 89.62 71 LEU A O 1
ATOM 511 N N . ALA A 1 72 ? 8.268 6.847 -13.598 1.00 86.75 72 ALA A N 1
ATOM 512 C CA . ALA A 1 72 ? 7.175 6.999 -14.557 1.00 86.75 72 ALA A CA 1
ATOM 513 C C . ALA A 1 72 ? 6.210 8.113 -14.126 1.00 86.75 72 ALA A C 1
ATOM 515 O O . ALA A 1 72 ? 5.851 8.983 -14.917 1.00 86.7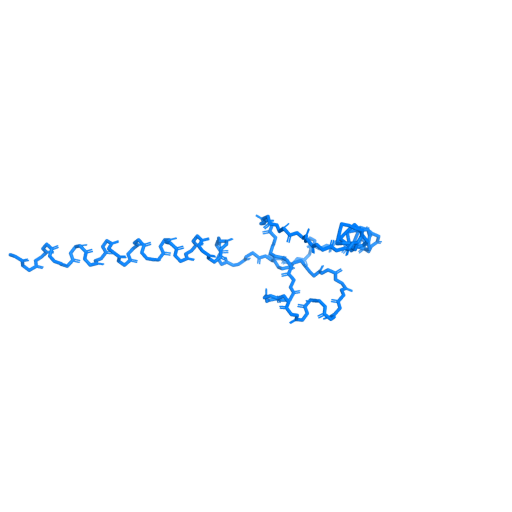5 72 ALA A O 1
ATOM 516 N N . ARG A 1 73 ? 5.852 8.159 -12.839 1.00 83.12 73 ARG A N 1
ATOM 517 C CA . ARG A 1 73 ? 5.008 9.224 -12.291 1.00 83.12 73 ARG A CA 1
ATOM 518 C C . ARG A 1 73 ? 5.673 10.603 -12.343 1.00 83.12 73 ARG A C 1
ATOM 520 O O . ARG A 1 73 ? 4.995 11.582 -12.640 1.00 83.12 73 ARG A O 1
ATOM 527 N N . ALA A 1 74 ? 6.966 10.693 -12.034 1.00 85.06 74 ALA A N 1
ATOM 528 C CA . ALA A 1 74 ? 7.710 11.952 -12.078 1.00 85.06 74 ALA A CA 1
ATOM 529 C C . ALA A 1 74 ? 7.879 12.471 -13.518 1.00 85.06 74 ALA A C 1
ATOM 531 O O . ALA A 1 74 ? 7.763 13.673 -13.751 1.00 85.06 74 ALA A O 1
ATOM 532 N N . GLY A 1 75 ? 8.099 11.568 -14.479 1.00 80.44 75 GLY A N 1
ATOM 533 C CA . GLY A 1 75 ? 8.159 11.881 -15.909 1.00 80.44 75 GLY A CA 1
ATOM 534 C C . GLY A 1 75 ? 6.807 12.302 -16.490 1.00 80.44 75 GLY A C 1
ATOM 535 O O . GLY A 1 75 ? 6.754 13.162 -17.363 1.00 80.44 75 GLY A O 1
ATOM 536 N N . ASN A 1 76 ? 5.710 11.781 -15.936 1.00 69.31 76 ASN A N 1
ATOM 537 C CA . ASN A 1 76 ? 4.339 12.142 -16.298 1.00 69.31 76 ASN A CA 1
ATOM 538 C C . ASN A 1 76 ? 3.829 13.386 -15.552 1.00 69.31 76 ASN A C 1
ATOM 540 O O . ASN A 1 76 ? 2.625 13.493 -15.339 1.00 69.31 76 ASN A O 1
ATOM 544 N N . GLY A 1 77 ? 4.714 14.293 -15.121 1.00 58.75 77 GLY A N 1
ATOM 545 C CA . GLY A 1 77 ? 4.418 15.495 -14.335 1.00 58.75 77 GLY A CA 1
ATOM 546 C C . GLY A 1 77 ? 3.465 16.504 -14.998 1.00 58.75 77 GLY A C 1
ATOM 547 O O . GLY A 1 77 ? 3.841 17.642 -15.250 1.00 58.75 77 GLY A O 1
ATOM 548 N N . GLY A 1 78 ? 2.217 16.102 -15.228 1.00 52.06 78 GLY A N 1
ATOM 549 C CA . GLY A 1 78 ? 1.024 16.927 -15.293 1.00 52.06 78 GLY A CA 1
ATOM 550 C C . GLY A 1 78 ? 0.338 16.855 -13.934 1.00 52.06 78 GLY A C 1
ATOM 551 O O . GLY A 1 78 ? -0.384 15.913 -13.631 1.00 52.06 78 GLY A O 1
ATOM 552 N N . ASP A 1 79 ? 0.680 17.822 -13.091 1.00 56.22 79 ASP A N 1
ATOM 553 C CA . ASP A 1 79 ? -0.129 18.379 -12.009 1.00 56.22 79 ASP A CA 1
ATOM 554 C C . ASP A 1 79 ? -1.383 17.590 -11.544 1.00 56.22 79 ASP A C 1
ATOM 556 O O . ASP A 1 79 ? -2.488 17.761 -12.052 1.00 56.22 79 ASP A O 1
ATOM 560 N N . GLY A 1 80 ? -1.229 16.799 -10.476 1.00 52.06 80 GLY A N 1
ATOM 561 C CA . GLY A 1 80 ? -2.340 16.266 -9.674 1.00 52.06 80 GLY A CA 1
ATOM 562 C C . GLY A 1 80 ? -2.845 17.212 -8.567 1.00 52.06 80 GLY A C 1
ATOM 563 O O . GLY A 1 80 ? -3.559 16.763 -7.676 1.00 52.06 80 GLY A O 1
ATOM 564 N N . ARG A 1 81 ? -2.470 18.499 -8.570 1.00 52.69 81 ARG A N 1
ATOM 565 C CA . ARG A 1 81 ? -3.045 19.573 -7.730 1.00 52.69 81 ARG A CA 1
ATOM 566 C C . ARG A 1 81 ? -4.229 20.274 -8.415 1.00 52.69 81 ARG A C 1
ATOM 568 O O . ARG A 1 81 ? -4.499 21.442 -8.152 1.00 52.69 81 ARG A O 1
ATOM 575 N N . GLY A 1 82 ? -4.994 19.554 -9.230 1.00 45.88 82 GLY A N 1
ATOM 576 C CA . GLY A 1 82 ? -6.268 20.016 -9.777 1.00 45.88 82 GLY A CA 1
ATOM 577 C C . GLY A 1 82 ? -7.414 19.095 -9.377 1.00 45.88 82 GLY A C 1
ATOM 578 O O . GLY A 1 82 ? -7.781 18.216 -10.148 1.00 45.88 82 GLY A O 1
ATOM 579 N N . GLY A 1 83 ? -8.004 19.290 -8.195 1.00 45.16 83 GLY A N 1
ATOM 580 C CA . GLY A 1 83 ? -9.250 18.591 -7.868 1.00 45.16 83 GLY A CA 1
ATOM 581 C C . GLY A 1 83 ? -9.575 18.439 -6.391 1.00 45.16 83 GLY A C 1
ATOM 582 O O . GLY A 1 83 ? -9.570 17.316 -5.914 1.00 45.16 83 GLY A O 1
ATOM 583 N N . ARG A 1 84 ? -9.937 19.567 -5.762 1.00 42.81 84 ARG A N 1
ATOM 584 C CA . ARG A 1 84 ? -10.805 19.707 -4.573 1.00 42.81 84 ARG A CA 1
ATOM 585 C C . ARG A 1 84 ? -10.382 18.998 -3.284 1.00 42.81 84 ARG A C 1
ATOM 587 O O . ARG A 1 84 ? -10.501 17.762 -3.188 1.00 42.81 84 ARG A O 1
#

Radius of gyration: 19.58 Å; chains: 1; bounding box: 41×30×55 Å

Secondary structure (DSSP, 8-state):
-HHHHHHHHHHHHHHHHHHHHHHTTS-TTPPEE--S-HHHHTTSTTSSEETTS-----STTHHHHHHHHHHHHHHT---S----

Foldseek 3Di:
DPVVVVVVVVVVVVVVVVVVCVVVQHDPDFDFDALPDQVVLVPPVPRHHGPPGDDDFDDPCRVVSSVVSVVVVVVVPDDPVPDD